Protein AF-U4KUL3-F1 (afdb_monomer)

Solvent-accessible surface area (backbone atoms only — not comparable to full-atom values): 4313 Å² total; per-residue (Å²): 132,88,79,86,62,59,28,61,70,4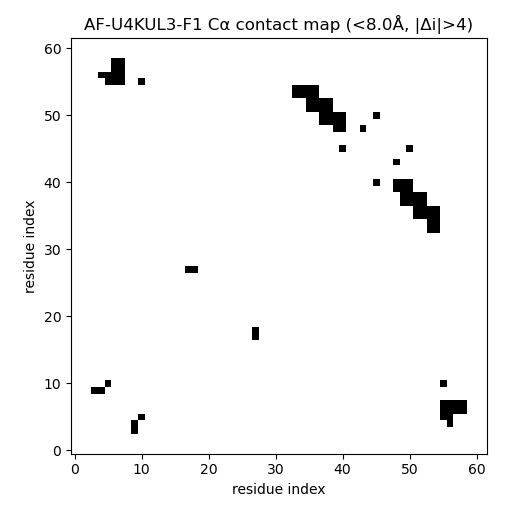8,50,54,51,49,54,47,61,68,56,72,81,70,53,96,88,67,86,86,87,86,88,86,87,77,55,73,48,76,43,78,48,84,85,69,86,45,97,84,52,51,38,83,40,77,55,37,76,73,58,74,85,130

Sequence (62 aa):
MAQLQPTRKNILSAMKWLVDDAQPNDSLFLFYSGHGSQVIDRDGDQVHGKDEAICPLDTKAA

Radius of gyration: 14.85 Å; Cα contacts (8 Å, |Δi|>4): 46; chains: 1; bounding box: 25×42×36 Å

Structure (mmCIF, N/CA/C/O backbone):
data_AF-U4KUL3-F1
#
_entry.id   AF-U4KUL3-F1
#
loop_
_atom_site.group_PDB
_atom_site.id
_atom_site.type_symbol
_atom_site.label_atom_id
_atom_site.label_alt_id
_atom_site.label_comp_id
_atom_site.label_asym_id
_atom_site.label_entity_id
_atom_site.label_seq_id
_atom_site.pdbx_PDB_ins_code
_atom_site.Cartn_x
_atom_site.Cartn_y
_atom_site.Cartn_z
_atom_site.occupancy
_atom_site.B_iso_or_equiv
_atom_site.auth_seq_id
_atom_site.auth_comp_id
_atom_site.auth_asym_id
_atom_site.auth_atom_id
_atom_site.pdbx_PDB_model_num
ATOM 1 N N . MET A 1 1 ? -0.583 -23.838 4.855 1.00 51.75 1 MET A N 1
ATOM 2 C CA . MET A 1 1 ? -1.318 -22.564 4.688 1.00 51.75 1 MET A CA 1
ATOM 3 C C . MET A 1 1 ? -0.802 -21.900 3.424 1.00 51.75 1 MET A C 1
ATOM 5 O O . MET A 1 1 ? 0.402 -21.939 3.211 1.00 51.75 1 MET A O 1
ATOM 9 N N . ALA A 1 2 ? -1.671 -21.389 2.551 1.00 70.88 2 ALA A N 1
ATOM 10 C CA . ALA A 1 2 ? -1.215 -20.723 1.331 1.00 70.88 2 ALA A CA 1
ATOM 11 C C . ALA A 1 2 ? -0.574 -19.374 1.690 1.00 70.88 2 ALA A C 1
ATOM 13 O O . ALA A 1 2 ? -1.164 -18.587 2.427 1.00 70.88 2 ALA A O 1
ATOM 14 N N . GLN A 1 3 ? 0.637 -19.121 1.199 1.00 84.00 3 GLN A N 1
ATOM 15 C CA . GLN A 1 3 ? 1.350 -17.872 1.447 1.00 84.00 3 GLN A CA 1
ATOM 16 C C . GLN A 1 3 ? 0.808 -16.772 0.527 1.00 84.00 3 GLN A C 1
ATOM 18 O O . GLN A 1 3 ? 0.845 -16.916 -0.698 1.00 84.00 3 GLN A O 1
ATOM 23 N N . LEU A 1 4 ? 0.295 -15.681 1.107 1.00 92.19 4 LEU A N 1
ATOM 24 C CA . LEU A 1 4 ? -0.210 -14.543 0.340 1.00 92.19 4 LEU A CA 1
ATOM 25 C C . LEU A 1 4 ? 0.967 -1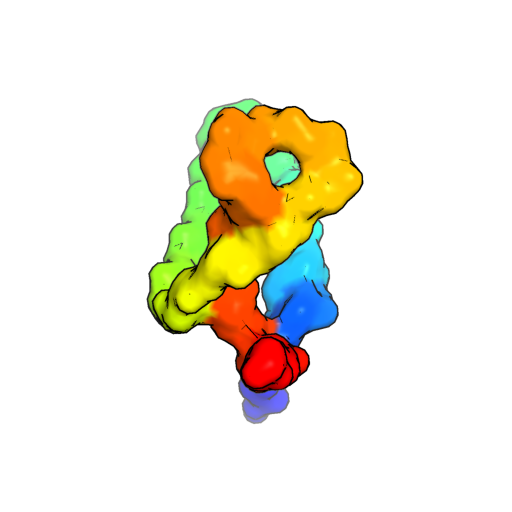3.821 -0.326 1.00 92.19 4 LEU A C 1
ATOM 27 O O . LEU A 1 4 ? 1.804 -13.223 0.342 1.00 92.19 4 LEU A O 1
ATOM 31 N N . GLN A 1 5 ? 1.034 -13.890 -1.653 1.00 96.62 5 GLN A N 1
ATOM 32 C CA . GLN A 1 5 ? 2.079 -13.216 -2.421 1.00 96.62 5 GLN A CA 1
ATOM 33 C C . GLN A 1 5 ? 1.824 -11.698 -2.459 1.00 96.62 5 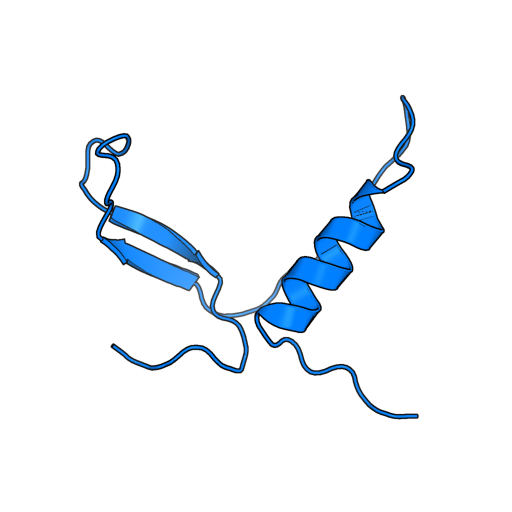GLN A C 1
ATOM 35 O O . GLN A 1 5 ? 0.666 -11.308 -2.658 1.00 96.62 5 GLN A O 1
ATOM 40 N N . PRO A 1 6 ? 2.854 -10.836 -2.337 1.00 96.94 6 PRO A N 1
ATOM 41 C CA . PRO A 1 6 ? 2.711 -9.378 -2.349 1.00 96.94 6 PRO A CA 1
ATOM 42 C C . PRO A 1 6 ? 2.530 -8.843 -3.780 1.00 96.94 6 PRO A C 1
ATOM 44 O O . PRO A 1 6 ? 3.307 -8.033 -4.277 1.00 96.94 6 PRO A O 1
ATOM 47 N N . THR A 1 7 ? 1.502 -9.338 -4.470 1.00 97.00 7 THR A N 1
ATOM 48 C CA . THR A 1 7 ? 1.059 -8.818 -5.769 1.00 97.00 7 THR A CA 1
ATOM 49 C C . THR A 1 7 ? 0.327 -7.495 -5.584 1.00 97.00 7 THR A C 1
ATOM 51 O O . THR A 1 7 ? -0.216 -7.223 -4.507 1.00 97.00 7 THR A O 1
ATOM 54 N N . ARG A 1 8 ? 0.215 -6.694 -6.645 1.00 96.25 8 ARG A N 1
ATOM 55 C CA . ARG A 1 8 ? -0.515 -5.421 -6.622 1.00 96.25 8 ARG A CA 1
ATOM 56 C C . ARG A 1 8 ? -1.940 -5.600 -6.102 1.00 96.25 8 ARG A C 1
ATOM 58 O O . ARG A 1 8 ? -2.401 -4.824 -5.269 1.00 96.25 8 ARG A O 1
ATOM 65 N N . LYS A 1 9 ? -2.637 -6.643 -6.568 1.00 97.62 9 LYS A N 1
ATOM 66 C CA . LYS A 1 9 ? -4.007 -6.956 -6.134 1.00 97.62 9 LYS A CA 1
ATOM 67 C C . LYS A 1 9 ? -4.075 -7.216 -4.628 1.00 97.62 9 LYS A C 1
ATOM 69 O O . LYS A 1 9 ? -4.977 -6.707 -3.963 1.00 97.62 9 LYS A O 1
ATOM 74 N N . ASN A 1 10 ? -3.138 -7.998 -4.101 1.00 97.44 10 ASN A N 1
ATOM 75 C CA . ASN A 1 10 ? -3.154 -8.401 -2.700 1.00 97.44 10 ASN A CA 1
ATOM 76 C C . ASN A 1 10 ? -2.749 -7.251 -1.778 1.00 97.44 10 ASN A C 1
ATOM 78 O O . ASN A 1 10 ? -3.427 -7.039 -0.780 1.00 97.44 10 ASN A O 1
ATOM 82 N N . ILE A 1 11 ? -1.729 -6.467 -2.144 1.00 97.62 11 ILE A N 1
ATOM 83 C CA . ILE A 1 11 ? -1.327 -5.270 -1.389 1.00 97.62 11 ILE A CA 1
ATOM 84 C C . ILE A 1 11 ? -2.497 -4.287 -1.306 1.00 97.62 11 ILE A C 1
ATOM 86 O O . ILE A 1 11 ? -2.861 -3.870 -0.215 1.00 97.62 11 ILE A O 1
ATOM 90 N N . LEU A 1 12 ? -3.159 -3.975 -2.426 1.00 97.50 12 LEU A N 1
ATOM 91 C CA . LEU A 1 12 ? -4.308 -3.061 -2.413 1.00 97.50 12 LEU A CA 1
ATOM 92 C C . LEU A 1 12 ? -5.488 -3.601 -1.598 1.00 97.50 12 LEU A C 1
ATOM 94 O O . LEU A 1 12 ? -6.178 -2.830 -0.938 1.00 97.50 12 LEU A O 1
ATOM 98 N N . SER A 1 13 ? -5.729 -4.913 -1.634 1.00 97.75 13 SER A N 1
ATOM 99 C CA . SER A 1 13 ? -6.785 -5.535 -0.826 1.00 97.75 13 SER A CA 1
ATOM 100 C C . SER A 1 13 ? -6.453 -5.480 0.667 1.00 97.75 13 SER A C 1
ATOM 102 O O . SER A 1 13 ? -7.326 -5.167 1.468 1.00 97.75 13 SER A O 1
ATOM 104 N N . ALA A 1 14 ? -5.190 -5.714 1.032 1.00 97.25 14 ALA A N 1
ATOM 105 C CA . ALA A 1 14 ? -4.714 -5.609 2.407 1.00 97.25 14 ALA A CA 1
ATOM 106 C C . ALA A 1 14 ? -4.745 -4.162 2.917 1.00 97.25 14 ALA A C 1
ATOM 108 O O . ALA A 1 14 ? -5.142 -3.939 4.050 1.00 97.25 14 ALA A O 1
ATOM 109 N N . MET A 1 15 ? -4.404 -3.176 2.082 1.00 98.06 15 MET A N 1
ATOM 110 C CA . MET A 1 15 ? -4.510 -1.758 2.445 1.00 98.06 15 MET A CA 1
ATOM 111 C C . MET A 1 15 ? -5.960 -1.332 2.670 1.00 98.06 15 MET A C 1
ATOM 113 O O . MET A 1 15 ? -6.229 -0.603 3.614 1.00 98.06 15 MET A O 1
ATOM 117 N N . LYS A 1 16 ? -6.900 -1.811 1.843 1.00 98.25 16 LYS A N 1
ATOM 118 C CA . LYS A 1 16 ? -8.338 -1.583 2.064 1.00 98.25 16 LYS A CA 1
ATOM 119 C C . LYS A 1 16 ? -8.799 -2.201 3.377 1.00 98.25 16 LYS A C 1
ATOM 121 O O . LYS A 1 16 ? -9.425 -1.516 4.164 1.00 98.25 16 LYS A O 1
ATOM 126 N N . TRP A 1 17 ? -8.434 -3.460 3.617 1.00 97.62 17 TRP A N 1
ATOM 127 C CA . TRP A 1 17 ? -8.727 -4.142 4.877 1.00 97.62 17 TRP A CA 1
ATOM 128 C C . TRP A 1 17 ? -8.146 -3.400 6.085 1.00 97.62 17 TRP A C 1
ATOM 130 O O . TRP A 1 17 ? -8.828 -3.264 7.092 1.00 97.62 17 TRP A O 1
ATOM 140 N N . LEU A 1 18 ? -6.914 -2.893 5.970 1.00 98.12 18 LEU A N 1
ATOM 141 C CA . LEU A 1 18 ? -6.237 -2.183 7.049 1.00 98.12 18 LEU A CA 1
ATOM 142 C C . LEU A 1 18 ? -7.056 -0.970 7.507 1.00 98.12 18 LEU A C 1
ATOM 144 O O . LEU A 1 18 ? -7.131 -0.726 8.701 1.00 98.12 18 LEU A O 1
ATOM 148 N N . VAL A 1 19 ? -7.687 -0.242 6.580 1.00 97.69 19 VAL A N 1
ATOM 149 C CA . VAL A 1 19 ? -8.381 1.024 6.875 1.00 97.69 19 VAL A CA 1
ATOM 150 C C . VAL A 1 19 ? -9.907 0.915 6.996 1.00 97.69 19 VAL A C 1
ATOM 152 O O . VAL A 1 19 ? -10.540 1.923 7.289 1.00 97.69 19 VAL A O 1
ATOM 155 N N . ASP A 1 20 ? -10.501 -0.257 6.752 1.00 98.06 20 ASP A N 1
ATOM 156 C CA . ASP A 1 20 ? -11.953 -0.425 6.530 1.00 98.06 20 ASP A CA 1
ATOM 157 C C . ASP A 1 20 ? -12.830 0.032 7.713 1.00 98.06 20 ASP A C 1
ATOM 159 O O . ASP A 1 20 ? -13.889 0.615 7.502 1.00 98.06 20 ASP A O 1
ATOM 163 N N . ASP A 1 21 ? -12.367 -0.177 8.949 1.00 97.06 21 ASP A N 1
ATOM 164 C CA . ASP A 1 21 ? -13.083 0.180 10.187 1.00 97.06 21 ASP A CA 1
ATOM 165 C C . ASP A 1 21 ? -12.200 0.991 11.151 1.00 97.06 21 ASP A C 1
ATOM 167 O O . ASP A 1 21 ? -12.283 0.864 12.369 1.00 97.06 21 ASP A O 1
ATOM 171 N N . ALA A 1 22 ? -11.287 1.799 10.608 1.00 98.12 22 ALA A N 1
ATOM 172 C CA . ALA A 1 22 ? -10.423 2.641 11.430 1.00 98.12 22 ALA A CA 1
ATOM 173 C C . ALA A 1 22 ? -11.241 3.729 12.150 1.00 98.12 22 ALA A C 1
ATOM 175 O O . ALA A 1 22 ? -11.916 4.536 11.505 1.00 98.12 22 ALA A O 1
ATOM 176 N N . GLN A 1 23 ? -11.141 3.792 13.479 1.00 98.31 23 GLN A N 1
ATOM 177 C CA . GLN A 1 23 ? -11.833 4.773 14.316 1.00 98.31 23 GLN A CA 1
ATOM 178 C C . GLN A 1 23 ? -10.868 5.841 14.863 1.00 98.31 23 GLN A C 1
ATOM 180 O O . GLN A 1 23 ? -9.647 5.650 14.889 1.00 98.31 23 GLN A O 1
ATOM 185 N N . PRO A 1 24 ? -11.375 7.002 15.327 1.00 98.31 24 PRO A N 1
ATOM 186 C CA . PRO A 1 24 ? -10.539 7.991 15.997 1.00 98.31 24 PRO A CA 1
ATOM 187 C C . PRO A 1 24 ? -9.772 7.382 17.181 1.00 98.31 24 PRO A C 1
ATOM 189 O O . PRO A 1 24 ? -10.366 6.749 18.051 1.00 98.31 24 PRO A O 1
ATOM 192 N N . ASN A 1 25 ? -8.470 7.671 17.252 1.00 97.94 25 ASN A N 1
ATOM 193 C CA . ASN A 1 25 ? -7.500 7.147 18.227 1.00 97.94 25 ASN A CA 1
ATOM 194 C C . ASN A 1 25 ? -6.999 5.710 17.991 1.00 97.94 25 ASN A C 1
ATOM 196 O O . ASN A 1 25 ? -6.174 5.242 18.778 1.00 97.94 25 ASN A O 1
ATOM 200 N N . ASP A 1 26 ? -7.396 5.042 16.906 1.00 98.12 26 ASP A N 1
ATOM 201 C CA . ASP A 1 26 ? -6.739 3.799 16.497 1.00 98.12 26 ASP A CA 1
ATOM 202 C C . ASP A 1 26 ? -5.322 4.061 15.970 1.00 98.12 26 ASP A C 1
ATOM 204 O O . ASP A 1 26 ? -5.007 5.115 15.414 1.00 98.12 26 ASP A O 1
ATOM 208 N N . SER A 1 27 ? -4.444 3.071 16.135 1.00 98.00 27 SER A N 1
ATOM 209 C CA . SER A 1 27 ? -3.088 3.079 15.581 1.00 98.00 27 SER A CA 1
ATOM 210 C C . SER A 1 27 ? -2.925 1.924 14.609 1.00 98.00 27 SER A C 1
ATOM 212 O O . SER A 1 27 ? -3.015 0.758 14.988 1.00 98.00 27 SER A O 1
ATOM 214 N N . LEU A 1 28 ? -2.665 2.258 13.349 1.00 98.00 28 LEU A N 1
ATOM 215 C CA . LEU A 1 28 ? -2.515 1.299 12.266 1.00 98.00 28 LEU A CA 1
ATOM 216 C C . LEU A 1 28 ? -1.045 1.195 11.877 1.00 98.00 28 LEU A C 1
ATOM 218 O O . LEU A 1 28 ? -0.334 2.198 11.810 1.00 98.00 28 LEU A O 1
ATOM 222 N N . PHE A 1 29 ? -0.588 -0.023 11.605 1.00 97.75 29 PHE A N 1
ATOM 223 C CA . PHE A 1 29 ? 0.805 -0.288 11.278 1.00 97.75 29 PHE A CA 1
ATOM 224 C C . PHE A 1 29 ? 0.931 -0.948 9.909 1.00 97.75 29 PHE A C 1
ATOM 226 O O . PHE A 1 29 ? 0.310 -1.973 9.634 1.00 97.75 29 PHE A O 1
ATOM 233 N N . LEU A 1 30 ? 1.794 -0.373 9.076 1.00 97.00 30 LEU A N 1
ATOM 234 C CA . LEU A 1 30 ? 2.240 -0.942 7.814 1.00 97.00 30 LEU A CA 1
ATOM 235 C C . LEU A 1 30 ? 3.764 -1.034 7.849 1.00 97.00 30 LEU A C 1
ATOM 237 O O . LEU A 1 30 ? 4.447 -0.028 8.028 1.00 97.00 30 LEU A O 1
ATOM 241 N N . PHE A 1 31 ? 4.292 -2.231 7.616 1.00 97.25 31 PHE A N 1
ATOM 242 C CA . PHE A 1 31 ? 5.713 -2.441 7.369 1.00 97.25 31 PHE A CA 1
ATOM 243 C C . PHE A 1 31 ? 5.917 -2.840 5.912 1.00 97.25 31 PHE A C 1
ATOM 245 O O . PHE A 1 31 ? 5.324 -3.810 5.439 1.00 97.25 31 PHE A O 1
ATOM 252 N N . TYR A 1 32 ? 6.778 -2.109 5.212 1.00 96.56 32 TYR A N 1
ATOM 253 C CA . TYR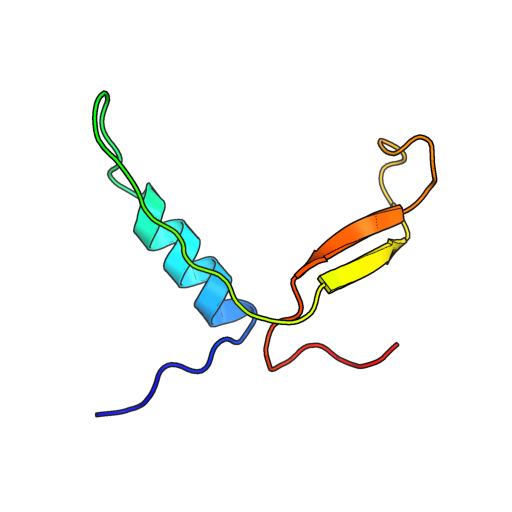 A 1 32 ? 7.170 -2.406 3.842 1.00 96.56 32 TYR A CA 1
ATOM 254 C C . TYR A 1 32 ? 8.690 -2.521 3.760 1.00 96.56 32 TYR A C 1
ATOM 256 O O . TYR A 1 32 ? 9.414 -1.650 4.234 1.00 96.56 32 TYR A O 1
ATOM 264 N N . SER A 1 33 ? 9.166 -3.595 3.136 1.00 96.62 33 SER A N 1
ATOM 265 C CA . SER A 1 33 ? 10.564 -3.765 2.755 1.00 96.62 33 SER A CA 1
ATOM 266 C C . SER A 1 33 ? 10.598 -4.353 1.354 1.00 96.62 33 SER A C 1
ATOM 268 O O . SER A 1 33 ? 10.084 -5.446 1.111 1.00 96.62 33 SER A O 1
ATOM 270 N N . GLY A 1 34 ? 11.138 -3.584 0.418 1.00 95.19 34 GLY A N 1
ATOM 271 C CA . GLY A 1 34 ? 11.113 -3.894 -1.000 1.00 95.19 34 GLY A CA 1
ATOM 272 C C . GLY A 1 34 ? 11.664 -2.736 -1.818 1.00 95.19 34 GLY A C 1
ATOM 273 O O . GLY A 1 34 ? 12.112 -1.727 -1.276 1.00 95.19 34 GLY A O 1
ATOM 274 N N . HIS A 1 35 ? 11.632 -2.883 -3.138 1.00 96.25 35 HIS A N 1
ATOM 275 C CA . HIS A 1 35 ? 12.138 -1.858 -4.045 1.00 96.25 35 HIS A CA 1
ATOM 276 C C . HIS A 1 35 ? 11.148 -0.697 -4.190 1.00 96.25 35 HIS A C 1
ATOM 278 O O . HIS A 1 35 ? 9.932 -0.888 -4.105 1.00 96.25 35 HIS A O 1
ATOM 284 N N . GLY A 1 36 ? 11.687 0.494 -4.433 1.00 94.12 36 GLY A N 1
ATOM 285 C CA . GLY A 1 36 ? 10.946 1.641 -4.951 1.00 94.12 36 GLY A CA 1
ATOM 286 C C . GLY A 1 36 ? 11.267 1.872 -6.428 1.00 94.12 36 GLY A C 1
ATOM 287 O O . GLY A 1 36 ? 12.255 1.345 -6.947 1.00 94.12 36 GLY A O 1
ATOM 288 N N . SER A 1 37 ? 10.435 2.650 -7.106 1.00 92.12 37 SER A N 1
ATOM 289 C CA . SER A 1 37 ? 10.632 3.082 -8.487 1.00 92.12 37 SER A CA 1
ATOM 290 C C . SER A 1 37 ? 10.015 4.458 -8.706 1.00 92.12 37 SER A C 1
ATOM 292 O O . SER A 1 37 ? 9.224 4.922 -7.891 1.00 92.12 37 SER A O 1
ATOM 294 N N . GLN A 1 38 ? 10.348 5.069 -9.838 1.00 91.69 38 GLN A N 1
ATOM 295 C CA . GLN A 1 38 ? 9.735 6.304 -10.300 1.00 91.69 38 GLN A CA 1
ATOM 296 C C . GLN A 1 38 ? 8.921 6.025 -11.565 1.00 91.69 38 GLN A C 1
ATOM 298 O O . GLN A 1 38 ? 9.434 5.410 -12.504 1.00 91.69 38 GLN A O 1
ATOM 303 N N . VAL A 1 39 ? 7.677 6.493 -11.619 1.00 87.38 39 VAL A N 1
ATOM 304 C CA . VAL A 1 39 ? 6.808 6.414 -12.802 1.00 87.38 39 VAL A CA 1
ATOM 305 C C . VAL A 1 39 ? 6.597 7.804 -13.389 1.00 87.38 39 VAL A C 1
ATOM 307 O O . VAL A 1 39 ? 6.739 8.800 -12.696 1.00 87.38 39 VAL A O 1
ATOM 310 N N . ILE A 1 40 ? 6.311 7.887 -14.689 1.00 86.75 40 ILE A N 1
ATOM 311 C CA . ILE A 1 40 ? 6.000 9.171 -15.333 1.00 86.75 40 ILE A CA 1
ATOM 312 C C . ILE A 1 40 ? 4.737 9.735 -14.687 1.00 86.75 40 ILE A C 1
ATOM 314 O O . ILE A 1 40 ? 3.714 9.045 -14.689 1.00 86.75 40 ILE A O 1
ATOM 318 N N . ASP A 1 41 ? 4.831 10.967 -14.195 1.00 86.31 41 ASP A N 1
ATOM 319 C CA . ASP A 1 41 ? 3.682 11.733 -13.723 1.00 86.31 41 ASP A CA 1
ATOM 320 C C . ASP A 1 41 ? 2.730 11.983 -14.908 1.00 86.31 41 ASP A C 1
ATOM 322 O O . ASP A 1 41 ? 3.148 12.386 -16.001 1.00 86.31 41 ASP A O 1
ATOM 326 N N . ARG A 1 42 ? 1.449 11.663 -14.714 1.00 83.19 42 ARG A N 1
ATOM 327 C CA . ARG A 1 42 ? 0.410 11.767 -15.749 1.00 83.19 42 ARG A CA 1
ATOM 328 C C . ARG A 1 42 ? -0.635 12.833 -15.464 1.00 83.19 42 ARG A C 1
ATOM 330 O O . ARG A 1 42 ? -1.395 13.142 -16.383 1.00 83.19 42 ARG A O 1
ATOM 337 N N . ASP A 1 43 ? -0.713 13.349 -14.245 1.00 84.94 43 ASP A N 1
ATOM 338 C CA . ASP A 1 43 ? -1.668 14.392 -13.869 1.00 84.94 43 ASP A CA 1
ATOM 339 C C . ASP A 1 43 ? -0.997 15.758 -13.655 1.00 84.94 43 ASP A C 1
ATOM 341 O O . ASP A 1 43 ? -1.688 16.780 -13.648 1.00 84.94 43 ASP A O 1
ATOM 345 N N . GLY A 1 44 ? 0.338 15.792 -13.660 1.00 81.94 44 GLY A N 1
ATOM 346 C CA . GLY A 1 44 ? 1.148 17.003 -13.657 1.00 81.94 44 GLY A CA 1
ATOM 347 C C . GLY A 1 44 ? 1.238 17.652 -12.282 1.00 81.94 44 GLY A C 1
ATOM 348 O O . GLY A 1 44 ? 1.565 18.841 -12.204 1.00 81.94 44 GLY A O 1
ATOM 349 N N . ASP A 1 45 ? 0.897 16.926 -11.216 1.00 84.00 45 ASP A N 1
ATOM 350 C CA . ASP A 1 45 ? 0.939 17.447 -9.855 1.00 84.00 45 ASP A CA 1
ATOM 351 C C . ASP A 1 45 ? 2.364 17.472 -9.269 1.00 84.00 45 ASP A C 1
ATOM 353 O O . ASP A 1 45 ? 2.628 18.201 -8.303 1.00 84.00 45 ASP A O 1
ATOM 357 N N . GLN A 1 46 ? 3.320 16.788 -9.915 1.00 80.50 46 GLN A N 1
ATOM 358 C CA . GLN A 1 46 ? 4.719 16.782 -9.518 1.00 80.50 46 GLN A CA 1
ATOM 359 C C . GLN A 1 46 ? 5.576 17.752 -10.329 1.00 80.50 46 GLN A C 1
ATOM 361 O O . GLN A 1 46 ? 5.803 17.615 -11.531 1.00 80.50 46 GLN A O 1
ATOM 366 N N . VAL A 1 47 ? 6.223 18.671 -9.606 1.00 74.12 47 VAL A N 1
ATOM 367 C CA . VAL A 1 47 ? 7.148 19.690 -10.144 1.00 74.12 47 VAL A CA 1
ATOM 368 C C . VAL A 1 47 ? 8.309 19.083 -10.952 1.00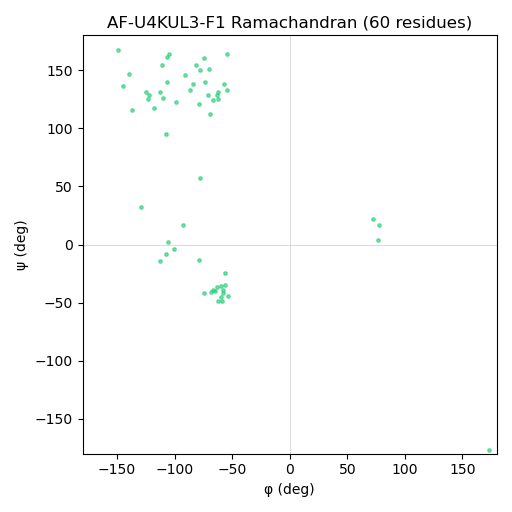 74.12 47 VAL A C 1
ATOM 370 O O . VAL A 1 47 ? 8.889 19.747 -11.812 1.00 7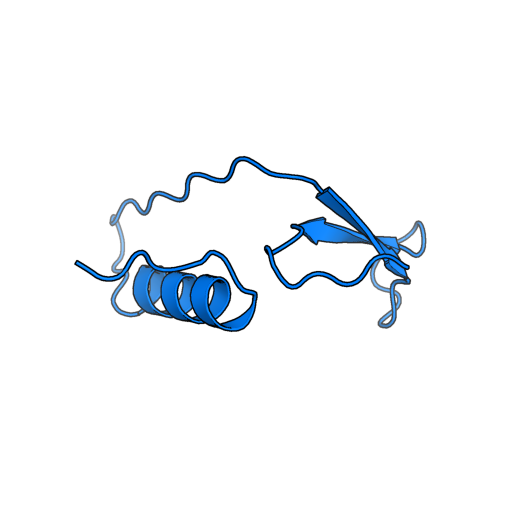4.12 47 VAL A O 1
ATOM 373 N N . HIS A 1 48 ? 8.660 17.822 -10.691 1.00 76.75 48 HIS A N 1
ATOM 374 C CA . HIS A 1 48 ? 9.767 17.111 -11.337 1.00 76.75 48 HIS A CA 1
ATOM 375 C C . HIS A 1 48 ? 9.322 16.060 -12.372 1.00 76.75 48 HIS A C 1
ATOM 377 O O . HIS A 1 48 ? 10.178 15.403 -12.970 1.00 76.75 48 HIS A O 1
ATOM 383 N N . GLY A 1 49 ? 8.013 15.916 -12.612 1.00 82.44 49 GLY A N 1
ATOM 384 C CA . GLY A 1 49 ? 7.450 15.076 -13.673 1.00 82.44 49 GLY A CA 1
ATOM 385 C C . GLY A 1 49 ? 7.546 13.562 -13.450 1.00 82.44 49 GLY A C 1
ATOM 386 O O . GLY A 1 49 ? 7.512 12.803 -14.424 1.00 82.44 49 GLY A O 1
ATOM 387 N N . LYS A 1 50 ? 7.703 13.098 -12.202 1.00 87.25 50 LYS A N 1
ATOM 388 C CA . LYS A 1 50 ? 7.713 11.667 -11.863 1.00 87.25 50 LYS A CA 1
ATOM 389 C C . LYS A 1 50 ? 7.074 11.385 -10.507 1.00 87.25 50 LYS A C 1
ATOM 391 O O . LYS A 1 50 ? 7.457 12.032 -9.545 1.00 87.25 50 LYS A O 1
ATOM 396 N N . ASP A 1 51 ? 6.250 10.345 -10.420 1.00 89.12 51 ASP A N 1
ATOM 397 C CA . ASP A 1 51 ? 5.722 9.815 -9.160 1.00 89.12 51 ASP A CA 1
ATOM 398 C C . ASP A 1 51 ? 6.593 8.726 -8.553 1.00 89.12 51 ASP A C 1
ATOM 400 O O . ASP A 1 51 ? 7.154 7.893 -9.262 1.00 89.12 51 ASP A O 1
ATOM 404 N N . GLU A 1 52 ? 6.647 8.679 -7.225 1.00 91.19 52 GLU A N 1
ATOM 405 C CA . GLU A 1 52 ? 7.286 7.594 -6.482 1.00 91.19 52 GLU A CA 1
ATOM 406 C C . GLU A 1 52 ? 6.312 6.417 -6.304 1.00 91.19 52 GLU A C 1
ATOM 408 O O . GLU A 1 52 ? 5.132 6.592 -5.993 1.00 91.19 52 GLU A O 1
ATOM 413 N N . ALA A 1 53 ? 6.806 5.191 -6.471 1.00 92.69 53 ALA A N 1
ATOM 414 C CA . ALA A 1 53 ? 6.008 3.972 -6.389 1.00 92.69 53 ALA A CA 1
ATOM 415 C C . ALA A 1 53 ? 6.748 2.843 -5.661 1.00 92.69 53 ALA A C 1
ATOM 417 O O . ALA A 1 53 ? 7.960 2.680 -5.790 1.00 92.69 53 ALA A O 1
ATOM 418 N N . ILE A 1 54 ? 6.004 2.000 -4.940 1.00 95.56 54 ILE A N 1
ATOM 419 C CA . ILE A 1 54 ? 6.502 0.696 -4.474 1.00 95.56 54 ILE A CA 1
ATOM 420 C C . ILE A 1 54 ? 6.405 -0.345 -5.596 1.00 95.56 54 ILE A C 1
ATOM 422 O O . ILE A 1 54 ? 5.538 -0.240 -6.465 1.00 95.56 54 ILE A O 1
ATOM 426 N N . CYS A 1 55 ? 7.244 -1.381 -5.545 1.00 96.12 55 CYS A N 1
ATOM 427 C CA . CYS A 1 55 ? 7.281 -2.457 -6.540 1.00 96.12 55 CYS A CA 1
ATOM 428 C C . CYS A 1 55 ? 6.703 -3.775 -5.984 1.00 96.12 55 CYS A C 1
ATOM 430 O O . CYS A 1 55 ? 7.441 -4.550 -5.369 1.00 96.12 55 CYS A O 1
ATOM 432 N N . PRO A 1 56 ? 5.409 -4.080 -6.212 1.00 96.56 56 PRO A N 1
ATOM 433 C CA . PRO A 1 56 ? 4.844 -5.408 -5.972 1.00 96.56 56 PRO A CA 1
ATOM 434 C C . PRO A 1 56 ? 5.595 -6.534 -6.696 1.00 96.56 56 PRO A C 1
ATOM 436 O O . PRO A 1 56 ? 6.300 -6.301 -7.678 1.00 96.56 56 PRO A O 1
ATOM 439 N N . LEU A 1 57 ? 5.367 -7.781 -6.278 1.00 95.62 57 LEU A N 1
ATOM 440 C CA . LEU A 1 57 ? 5.987 -8.965 -6.891 1.00 95.62 57 LEU A CA 1
ATOM 441 C C . LEU A 1 57 ? 5.715 -9.084 -8.400 1.00 95.62 57 LEU A C 1
ATOM 443 O O . LEU A 1 57 ? 6.558 -9.560 -9.149 1.00 95.62 57 LEU A O 1
ATOM 447 N N . ASP A 1 58 ? 4.530 -8.670 -8.839 1.00 95.81 58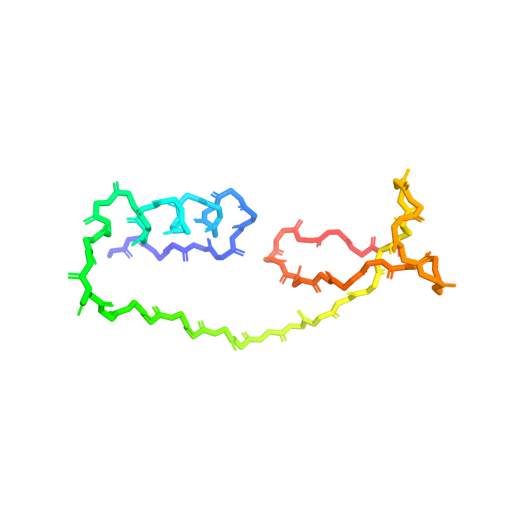 ASP A N 1
ATOM 448 C CA . ASP A 1 58 ? 4.065 -8.717 -10.227 1.00 95.81 58 ASP A CA 1
ATOM 449 C C . ASP A 1 58 ? 4.343 -7.418 -11.005 1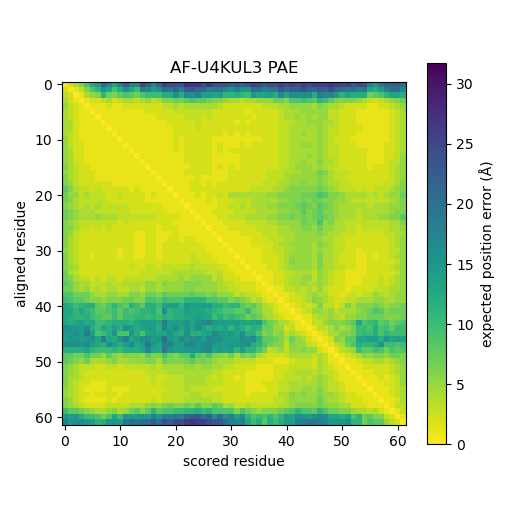.00 95.81 58 ASP A C 1
ATOM 451 O O . ASP A 1 58 ? 3.765 -7.192 -12.072 1.00 95.81 58 ASP A O 1
ATOM 455 N N . THR A 1 59 ? 5.241 -6.568 -10.495 1.00 93.38 59 THR A N 1
ATOM 456 C CA . THR A 1 59 ? 5.749 -5.408 -11.239 1.00 93.38 59 THR A CA 1
ATOM 457 C C . THR A 1 59 ? 6.484 -5.886 -12.485 1.00 93.38 59 THR A C 1
ATOM 459 O O . THR A 1 59 ? 7.345 -6.763 -12.420 1.00 93.38 59 THR A O 1
ATOM 462 N N . LYS A 1 60 ? 6.165 -5.297 -13.637 1.00 85.12 60 LYS A N 1
ATOM 463 C CA . LYS A 1 60 ? 6.922 -5.531 -14.868 1.00 85.12 60 LYS A CA 1
ATOM 464 C C . LYS A 1 60 ? 8.093 -4.559 -14.911 1.00 85.12 60 LYS A C 1
ATOM 466 O O . LYS A 1 60 ? 7.897 -3.372 -14.662 1.00 85.12 60 LYS A O 1
ATOM 471 N N . ALA A 1 61 ? 9.283 -5.066 -15.224 1.00 68.81 61 ALA A N 1
ATOM 472 C CA . ALA A 1 61 ? 10.407 -4.206 -15.569 1.00 68.81 61 ALA A CA 1
ATOM 473 C C . ALA A 1 61 ? 10.014 -3.319 -16.762 1.00 68.81 61 ALA A C 1
ATOM 475 O O . ALA A 1 61 ? 9.323 -3.790 -17.671 1.00 68.81 61 ALA A O 1
ATOM 476 N N . ALA A 1 62 ? 10.397 -2.044 -16.684 1.00 58.66 62 ALA A N 1
ATOM 477 C CA . ALA A 1 62 ? 10.203 -1.065 -17.748 1.00 58.66 62 ALA A CA 1
ATOM 478 C C . ALA A 1 62 ? 11.100 -1.370 -18.953 1.00 58.66 62 ALA A C 1
ATOM 480 O O . ALA A 1 62 ? 12.240 -1.842 -18.728 1.00 58.66 62 ALA A O 1
#

pLDDT: mean 91.15, std 9.82, range [51.75, 98.31]

Foldseek 3Di:
DDDDAQAPVSVVVVVCVQPVDDDPPDDTDDDDDADKDWAADDVPPDPVRIDIGGAGPPRDDD

Nearest PDB structures (foldseek):
  3bij-assembly2_C  TM=8.012E-01  e=3.206E-01  Geobacter sulfurreducens PCA

InterPro domains:
  IPR011600 Peptidase C14, caspase domain [PF00656] (5-59)
  IPR029030 Caspase-like domain superfamily [SSF52129] (4-54)
  IPR050452 Metacaspase [PTHR48104] (5-60)

Second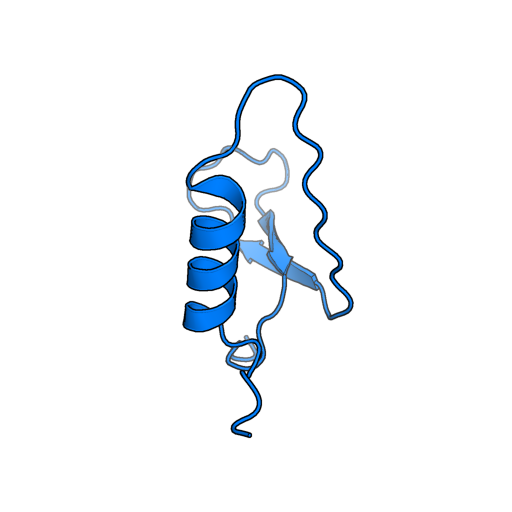ary structure (DSSP, 8-state):
-------HHHHHHHHHHHHTT--TT--------S-EEEEE-SSS--TTSEEEEE--TTPPP-

Mean predicted aligned error: 5.02 Å

Organism: Pyronema omphalodes (strain CBS 100304) (NCBI:txid1076935)